Protein AF-A0A423XPS7-F1 (afdb_monomer_lite)

Secondary structure (DSSP, 8-state):
-HHHHHHHHHHHHHSS-HHHHHHHHS-HHHHHHHHHHHHHHHHHHHHHHHHHHHHHHHHHH---HHHHHHHHHHHHHH-

Structure (mmCIF, N/CA/C/O backbone):
data_AF-A0A423XPS7-F1
#
_entry.id   AF-A0A423XPS7-F1
#
loop_
_atom_site.group_PDB
_atom_site.id
_atom_site.type_symbol
_atom_site.label_atom_id
_atom_site.label_alt_id
_atom_site.label_comp_id
_atom_site.label_asym_id
_atom_site.label_entity_id
_atom_site.label_seq_id
_atom_site.pdbx_PDB_ins_code
_atom_site.Cartn_x
_atom_site.Cartn_y
_atom_site.Cartn_z
_atom_site.occupancy
_atom_site.B_iso_or_equiv
_atom_site.auth_seq_id
_atom_site.auth_comp_id
_atom_site.auth_asym_id
_atom_site.auth_atom_id
_atom_site.pdbx_PDB_model_num
ATOM 1 N N . MET A 1 1 ? -9.023 13.896 -0.757 1.00 87.62 1 MET A N 1
ATOM 2 C CA . MET A 1 1 ? -8.317 14.391 0.450 1.00 87.62 1 MET A CA 1
ATOM 3 C C . MET A 1 1 ? -9.120 14.269 1.742 1.00 87.62 1 MET A C 1
ATOM 5 O O . MET A 1 1 ? -8.499 14.067 2.773 1.00 87.62 1 MET A O 1
ATOM 9 N N . LEU A 1 2 ? -10.462 14.305 1.719 1.00 96.38 2 LEU A N 1
ATOM 10 C CA . LEU A 1 2 ? -11.283 14.117 2.927 1.00 96.38 2 LEU A CA 1
ATOM 11 C C . LEU A 1 2 ? -10.936 12.833 3.704 1.00 96.38 2 LEU A C 1
ATOM 13 O O . LEU A 1 2 ? -10.622 12.905 4.886 1.00 96.38 2 LEU A O 1
ATOM 17 N N . ILE A 1 3 ? -10.932 11.678 3.030 1.00 94.62 3 ILE A N 1
ATOM 18 C CA . ILE A 1 3 ? -10.662 10.381 3.674 1.00 94.62 3 ILE A CA 1
ATOM 19 C C . ILE A 1 3 ? -9.245 10.319 4.257 1.00 94.62 3 ILE A C 1
ATOM 21 O O . ILE A 1 3 ? -9.081 9.891 5.388 1.00 94.62 3 ILE A O 1
ATOM 25 N N . GLN A 1 4 ? -8.239 10.837 3.544 1.00 95.62 4 GLN A N 1
ATOM 26 C CA . GLN A 1 4 ? -6.855 10.904 4.036 1.00 95.62 4 GLN A CA 1
ATOM 27 C C . GLN A 1 4 ? -6.739 11.744 5.316 1.00 95.62 4 GLN A C 1
ATOM 29 O O . GLN A 1 4 ? -6.090 11.336 6.276 1.00 95.62 4 GLN A O 1
ATOM 34 N N . VAL A 1 5 ? -7.436 12.885 5.374 1.00 97.25 5 VAL A N 1
ATOM 35 C CA . VAL A 1 5 ? -7.477 13.728 6.578 1.00 97.25 5 VAL A CA 1
ATOM 36 C C . VAL A 1 5 ? -8.181 13.016 7.734 1.00 97.25 5 VAL A C 1
ATOM 38 O O . VAL A 1 5 ? -7.723 13.111 8.869 1.00 97.25 5 VAL A O 1
ATOM 41 N N . LEU A 1 6 ? -9.276 12.298 7.476 1.00 96.75 6 LEU A N 1
ATOM 42 C CA . LEU A 1 6 ? -9.968 11.522 8.509 1.00 96.75 6 LEU A CA 1
ATOM 43 C C . LEU A 1 6 ? -9.098 10.371 9.033 1.00 96.75 6 LEU A C 1
ATOM 45 O O . LEU A 1 6 ? -9.006 10.207 10.247 1.00 96.75 6 LEU A O 1
ATOM 49 N N . SER A 1 7 ? -8.401 9.645 8.155 1.00 94.56 7 SER A N 1
ATOM 50 C CA . SER A 1 7 ? -7.444 8.598 8.539 1.00 94.56 7 SER A CA 1
ATOM 51 C C . SER A 1 7 ? -6.305 9.153 9.397 1.00 94.56 7 SER A C 1
ATOM 53 O O . SER A 1 7 ? -5.968 8.570 10.426 1.00 94.56 7 SER A O 1
ATOM 55 N N . ALA A 1 8 ? -5.757 10.316 9.030 1.00 95.88 8 ALA A N 1
ATOM 56 C CA . ALA A 1 8 ? -4.730 10.987 9.822 1.00 95.88 8 ALA A CA 1
ATOM 57 C C . ALA A 1 8 ? -5.264 11.430 11.196 1.00 95.88 8 ALA A C 1
ATOM 59 O O . ALA A 1 8 ? -4.631 11.171 12.218 1.00 95.88 8 ALA A O 1
ATOM 60 N N . LYS A 1 9 ? -6.454 12.047 11.245 1.00 96.62 9 LYS A N 1
ATOM 61 C CA . LYS A 1 9 ? -7.097 12.457 12.505 1.00 96.62 9 LYS A CA 1
ATOM 62 C C . LYS A 1 9 ? -7.390 11.270 13.418 1.00 96.62 9 LYS A C 1
ATOM 64 O O . LYS A 1 9 ? -7.182 11.392 14.618 1.00 96.62 9 LYS A O 1
ATOM 69 N N . LEU A 1 10 ? -7.839 10.140 12.869 1.00 96.12 10 LEU A N 1
ATOM 70 C CA . LEU A 1 10 ? -8.063 8.907 13.627 1.00 96.12 10 LEU A CA 1
ATOM 71 C C . LEU A 1 10 ? -6.768 8.438 14.303 1.00 96.12 10 LEU A C 1
ATOM 73 O O . LEU A 1 10 ? -6.771 8.182 15.507 1.00 96.12 10 LEU A O 1
ATOM 77 N N . GLY A 1 11 ? -5.668 8.385 13.545 1.00 95.94 11 GLY A N 1
ATOM 78 C CA . GLY A 1 11 ? -4.353 8.008 14.066 1.00 95.94 11 GLY A CA 1
ATOM 79 C C . GLY A 1 11 ? -3.864 8.949 15.165 1.00 95.94 11 GLY A C 1
ATOM 80 O O . GLY A 1 11 ? -3.461 8.495 16.231 1.00 95.94 11 GLY A O 1
ATOM 81 N N . ILE A 1 12 ? -3.980 10.261 14.947 1.00 96.56 12 ILE A N 1
ATOM 82 C CA . ILE A 1 12 ? -3.563 11.284 15.918 1.00 96.56 12 ILE A CA 1
ATOM 83 C C . ILE A 1 12 ? -4.421 11.242 17.191 1.00 96.56 12 ILE A C 1
ATOM 85 O O . ILE A 1 12 ? -3.889 11.347 18.291 1.00 96.56 12 ILE A O 1
ATOM 89 N N . ALA A 1 13 ? -5.742 11.094 17.061 1.00 97.12 13 ALA A N 1
ATOM 90 C CA . ALA A 1 13 ? -6.662 11.154 18.197 1.00 97.12 13 ALA A CA 1
ATOM 91 C C . ALA A 1 13 ? -6.667 9.871 19.040 1.00 97.12 13 ALA A C 1
ATOM 93 O O . ALA A 1 13 ? -6.906 9.936 20.243 1.00 97.12 13 ALA A O 1
ATOM 94 N N . THR A 1 14 ? -6.441 8.709 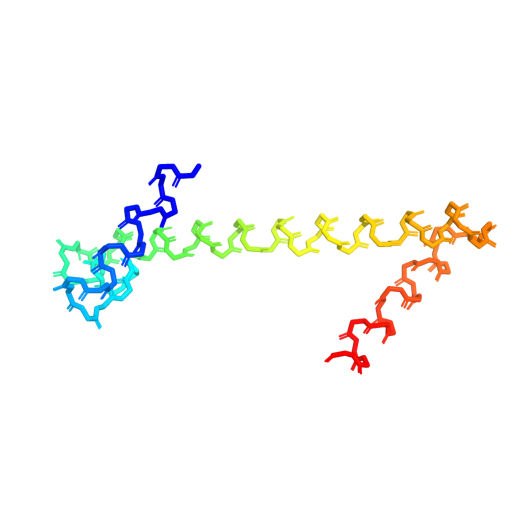18.418 1.00 95.31 14 THR A N 1
ATOM 95 C CA . THR A 1 14 ? -6.554 7.406 19.097 1.00 95.31 14 THR A CA 1
ATOM 96 C C . THR A 1 14 ? -5.216 6.723 19.369 1.00 95.31 14 THR A C 1
ATOM 98 O O . THR A 1 14 ? -5.177 5.762 20.135 1.00 95.31 14 THR A O 1
ATOM 101 N N . GLY A 1 15 ? -4.131 7.180 18.737 1.00 95.38 15 GLY A N 1
ATOM 102 C CA . GLY A 1 15 ? -2.817 6.536 18.799 1.00 95.38 15 GLY A CA 1
ATOM 103 C C . GLY A 1 15 ? -2.738 5.183 18.081 1.00 95.38 15 GLY A C 1
ATOM 104 O O . GLY A 1 15 ? -1.730 4.498 18.213 1.00 95.38 15 GLY A O 1
ATOM 105 N N . LYS A 1 16 ? -3.783 4.789 17.342 1.00 95.06 16 LYS A N 1
ATOM 106 C CA . LYS A 1 16 ? -3.891 3.505 16.634 1.00 95.06 16 LYS A CA 1
ATOM 107 C C . LYS A 1 16 ? -4.199 3.715 15.159 1.00 95.06 16 LYS A C 1
ATOM 109 O O . LYS A 1 16 ? -4.896 4.663 14.786 1.00 95.06 16 LYS A O 1
ATOM 114 N N . ASN A 1 17 ? -3.725 2.808 14.314 1.00 94.88 17 ASN A N 1
ATOM 115 C CA . ASN A 1 17 ? -4.087 2.801 12.901 1.00 94.88 17 ASN A CA 1
ATOM 116 C C . ASN A 1 17 ? -5.501 2.219 12.685 1.00 94.88 17 ASN A C 1
ATOM 118 O O . ASN A 1 17 ? -6.105 1.620 13.577 1.00 94.88 17 ASN A O 1
ATOM 122 N N . LEU A 1 18 ? -6.053 2.397 11.480 1.00 94.44 18 LEU A N 1
ATOM 123 C CA . LEU A 1 18 ? -7.412 1.945 11.164 1.00 94.44 18 LEU A CA 1
ATOM 124 C C . LEU A 1 18 ? -7.582 0.419 11.295 1.00 94.44 18 LEU A C 1
ATOM 126 O O . LEU A 1 18 ? -8.638 -0.033 11.730 1.00 94.44 18 LEU A O 1
ATOM 130 N N . ALA A 1 19 ? -6.564 -0.376 10.956 1.00 94.88 19 ALA A N 1
ATOM 131 C CA . ALA A 1 19 ? -6.638 -1.834 11.052 1.00 94.88 19 ALA A CA 1
ATOM 132 C C . ALA A 1 19 ? -6.704 -2.308 12.514 1.00 94.88 19 ALA A C 1
ATOM 134 O O . ALA 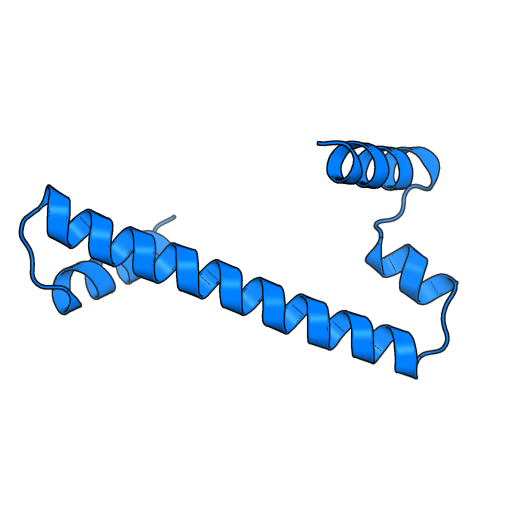A 1 19 ? -7.471 -3.216 12.836 1.00 94.88 19 ALA A O 1
ATOM 135 N N . GLU A 1 20 ? -5.964 -1.658 13.414 1.00 95.44 20 GLU A N 1
ATOM 136 C CA . GLU A 1 20 ? -6.044 -1.893 14.860 1.00 95.44 20 GLU A CA 1
ATOM 137 C C . GLU A 1 20 ? -7.422 -1.513 15.408 1.00 95.44 20 GLU A C 1
ATOM 139 O O . GLU A 1 20 ? -8.033 -2.293 16.135 1.00 95.44 20 GLU A O 1
ATOM 144 N N . GLN A 1 21 ? -7.963 -0.368 14.982 1.00 96.19 21 GLN A N 1
ATOM 145 C CA . GLN A 1 21 ? -9.318 0.049 15.352 1.00 96.19 21 GLN A CA 1
ATOM 146 C C . GLN A 1 21 ? -10.376 -0.963 14.894 1.00 96.19 21 GLN A C 1
ATOM 148 O O . GLN A 1 21 ? -11.271 -1.308 15.668 1.00 96.19 21 GLN A O 1
ATOM 153 N N . ILE A 1 22 ? -10.261 -1.489 13.669 1.00 95.69 22 ILE A N 1
ATOM 154 C CA . ILE A 1 22 ? -11.150 -2.545 13.165 1.00 95.69 22 ILE A CA 1
ATOM 155 C C . ILE A 1 22 ? -11.017 -3.811 14.021 1.00 95.69 22 ILE A C 1
ATOM 157 O O . ILE A 1 22 ? -12.023 -4.418 14.385 1.00 95.69 22 ILE A O 1
ATOM 161 N N . ARG A 1 23 ? -9.792 -4.200 14.382 1.00 95.69 23 ARG A N 1
ATOM 162 C CA . ARG A 1 23 ? -9.547 -5.389 15.204 1.00 95.69 23 ARG A CA 1
ATOM 163 C C . ARG A 1 23 ? -10.124 -5.281 16.618 1.00 95.69 23 ARG A C 1
ATOM 165 O O . ARG A 1 23 ? -10.560 -6.299 17.150 1.00 95.69 23 ARG A O 1
ATOM 172 N N . ASP A 1 24 ? -10.142 -4.085 17.196 1.00 96.38 24 ASP A N 1
ATOM 173 C CA . ASP A 1 24 ? -10.666 -3.848 18.544 1.00 96.38 24 ASP A CA 1
ATOM 174 C C . ASP A 1 24 ? -12.205 -3.797 18.598 1.00 96.38 24 ASP A C 1
ATOM 176 O O . ASP A 1 24 ? -12.790 -4.138 19.625 1.00 96.38 24 ASP A O 1
ATOM 180 N N . HIS A 1 25 ? -12.868 -3.393 17.506 1.00 96.19 25 HIS A N 1
ATOM 181 C CA . HIS A 1 25 ? -14.321 -3.157 17.482 1.00 96.19 25 HIS A CA 1
ATOM 182 C C . HIS A 1 25 ? -15.138 -4.246 16.771 1.00 96.19 25 HIS A C 1
ATOM 184 O O . HIS A 1 25 ? -16.345 -4.339 16.999 1.00 96.19 25 HIS A O 1
ATOM 190 N N . TYR A 1 26 ? -14.523 -5.066 15.912 1.00 96.25 26 TYR A N 1
ATOM 191 C CA . TYR A 1 26 ? -15.233 -6.063 15.103 1.00 96.25 26 TYR A CA 1
ATOM 192 C C . TYR A 1 26 ? -14.893 -7.511 15.488 1.00 96.25 26 TYR A C 1
ATOM 194 O O . TYR A 1 26 ? -13.780 -7.813 15.924 1.00 96.25 26 TYR A O 1
ATOM 202 N N . PRO A 1 27 ? -15.831 -8.458 15.286 1.00 96.56 27 PRO A N 1
ATOM 203 C CA . PRO A 1 27 ? -15.570 -9.871 15.521 1.00 96.56 27 PRO A CA 1
ATOM 204 C C . PRO A 1 27 ? -14.541 -10.423 14.520 1.00 96.56 27 PRO A C 1
ATOM 206 O O . PRO A 1 27 ? -14.477 -10.009 13.362 1.00 96.56 27 PRO A O 1
ATOM 209 N N . ARG A 1 28 ? -13.766 -11.426 14.953 1.00 94.44 28 ARG A N 1
ATOM 210 C CA . ARG A 1 28 ? -12.634 -12.004 14.199 1.00 94.44 28 ARG A CA 1
ATOM 211 C C . ARG A 1 28 ? -12.910 -12.331 12.718 1.00 94.44 28 ARG A C 1
ATOM 213 O O . ARG A 1 28 ? -12.033 -12.029 11.912 1.00 94.44 28 ARG A O 1
ATOM 220 N N . PRO A 1 29 ? -14.061 -12.912 12.317 1.00 96.44 29 PRO A N 1
ATOM 221 C CA . PRO A 1 29 ? -14.318 -13.207 10.904 1.00 96.44 29 PRO A CA 1
ATOM 222 C C . PRO A 1 29 ? -14.338 -11.955 10.017 1.00 96.44 29 PRO A C 1
ATOM 224 O O . PRO A 1 29 ? -13.838 -11.982 8.897 1.00 96.44 29 PRO A O 1
ATOM 227 N N . VAL A 1 30 ? -14.866 -10.841 10.534 1.00 96.81 30 VAL A N 1
ATOM 228 C CA . VAL A 1 30 ? -14.949 -9.565 9.806 1.00 96.81 30 VAL A CA 1
ATOM 229 C C . VAL A 1 30 ? -13.563 -8.945 9.648 1.00 96.81 30 VAL A C 1
ATOM 231 O O . VAL A 1 30 ? -13.227 -8.446 8.579 1.00 96.81 30 VAL A O 1
ATOM 234 N N . VAL A 1 31 ? -12.725 -9.035 10.684 1.00 97.12 31 VAL A N 1
ATOM 235 C CA . VAL A 1 31 ? -11.333 -8.562 10.632 1.00 97.12 31 VAL A CA 1
ATOM 236 C C . VAL A 1 31 ? -10.546 -9.299 9.544 1.00 97.12 31 VAL A C 1
ATOM 238 O O . VAL A 1 31 ? -9.851 -8.663 8.756 1.00 97.12 31 VAL A O 1
ATOM 241 N N . TRP A 1 32 ? -10.698 -10.624 9.455 1.00 97.56 32 TRP A N 1
ATOM 242 C CA . TRP A 1 32 ? -10.070 -11.421 8.396 1.00 97.56 32 TRP A CA 1
ATOM 243 C C . TRP A 1 32 ? -10.564 -11.042 7.002 1.00 97.56 32 TRP A C 1
ATOM 245 O O . TRP A 1 32 ? -9.755 -10.931 6.086 1.00 97.56 32 TRP A O 1
ATOM 255 N N . PHE A 1 33 ? -11.865 -10.793 6.843 1.00 97.62 33 PHE A N 1
ATOM 256 C CA . PHE A 1 33 ? -12.409 -10.310 5.575 1.00 97.62 33 PHE A CA 1
ATOM 257 C C . PHE A 1 33 ? -11.776 -8.976 5.152 1.00 97.62 33 PHE A C 1
ATOM 259 O O . PHE A 1 33 ? -11.302 -8.855 4.022 1.00 97.62 33 PHE A O 1
ATOM 266 N N . TYR A 1 34 ? -11.705 -7.998 6.063 1.00 96.56 34 TYR A N 1
ATOM 267 C CA . TYR A 1 34 ? -11.052 -6.715 5.786 1.00 96.56 34 TYR A CA 1
ATOM 268 C C . TYR A 1 34 ? -9.571 -6.871 5.450 1.00 96.56 34 TYR A C 1
ATOM 270 O O . TYR A 1 34 ? -9.087 -6.195 4.546 1.00 96.56 34 TYR A O 1
ATOM 278 N N . TRP A 1 35 ? -8.864 -7.764 6.144 1.00 96.44 35 TRP A N 1
ATOM 279 C CA . TRP A 1 35 ? -7.457 -8.036 5.869 1.00 96.44 35 TRP A CA 1
ATOM 280 C C . TRP A 1 35 ? -7.253 -8.604 4.460 1.00 96.44 35 TRP A C 1
ATOM 282 O O . TRP A 1 35 ? -6.476 -8.043 3.694 1.00 96.44 35 TRP A O 1
ATOM 292 N N . VAL A 1 36 ? -8.013 -9.637 4.073 1.00 97.81 36 VAL A N 1
ATOM 293 C CA . VAL A 1 36 ? -7.927 -10.220 2.719 1.00 97.81 36 VAL A CA 1
ATOM 294 C C . VAL A 1 36 ? -8.240 -9.172 1.653 1.00 97.81 36 VAL A C 1
ATOM 296 O O . VAL A 1 36 ? -7.556 -9.092 0.636 1.00 97.81 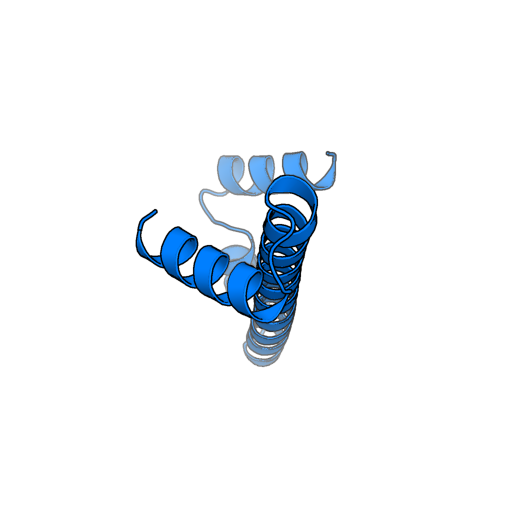36 VAL A O 1
ATOM 299 N N . HIS A 1 37 ? -9.263 -8.349 1.879 1.00 97.75 37 HIS A N 1
ATOM 300 C CA . HIS A 1 37 ? -9.624 -7.295 0.939 1.00 97.75 37 HIS A CA 1
ATOM 301 C C . HIS A 1 37 ? -8.508 -6.253 0.775 1.00 97.75 37 HIS A C 1
ATOM 303 O O . HIS A 1 37 ? -8.182 -5.880 -0.352 1.00 97.75 37 HIS A O 1
ATOM 309 N N . ALA A 1 38 ? -7.905 -5.813 1.883 1.00 96.06 38 ALA A N 1
ATOM 310 C CA . ALA A 1 38 ? -6.791 -4.871 1.863 1.00 96.06 38 ALA A CA 1
ATOM 311 C C . ALA A 1 38 ? -5.571 -5.448 1.128 1.00 96.06 38 ALA A C 1
ATOM 313 O O . ALA A 1 38 ? -4.984 -4.752 0.303 1.00 96.06 38 ALA A O 1
ATOM 314 N N . GLU A 1 39 ? -5.249 -6.721 1.362 1.00 97.12 39 GLU A N 1
ATOM 315 C CA . GLU A 1 39 ? -4.140 -7.416 0.701 1.00 97.12 39 GLU A CA 1
ATOM 316 C C . GLU A 1 39 ? -4.332 -7.474 -0.823 1.00 97.12 39 GLU A C 1
ATOM 318 O O . GLU A 1 39 ? -3.420 -7.175 -1.593 1.00 97.12 39 GLU A O 1
ATOM 323 N N . ILE A 1 40 ? -5.551 -7.788 -1.281 1.00 97.75 40 ILE A N 1
ATOM 324 C CA . ILE A 1 40 ? -5.882 -7.814 -2.713 1.00 97.75 40 ILE A CA 1
ATOM 325 C C . ILE A 1 40 ? -5.696 -6.429 -3.346 1.00 97.75 40 ILE A C 1
ATOM 327 O O . ILE A 1 40 ? -5.167 -6.326 -4.454 1.00 97.75 40 ILE A O 1
ATOM 331 N N . ILE A 1 41 ? -6.113 -5.363 -2.658 1.00 97.06 41 ILE A N 1
ATOM 332 C CA . ILE A 1 41 ? -5.959 -3.988 -3.157 1.00 97.06 41 ILE A CA 1
ATOM 333 C C . ILE A 1 41 ? -4.484 -3.572 -3.195 1.00 97.06 41 ILE A C 1
ATOM 335 O O . ILE A 1 41 ? -4.063 -2.930 -4.161 1.00 97.06 41 ILE A O 1
ATOM 339 N N . ALA A 1 42 ? -3.704 -3.936 -2.176 1.00 96.19 42 ALA A N 1
ATOM 340 C CA . ALA A 1 42 ? -2.270 -3.664 -2.135 1.00 96.19 42 ALA A CA 1
ATOM 341 C C . ALA A 1 42 ? -1.562 -4.318 -3.333 1.00 96.19 42 ALA A C 1
ATOM 343 O O . ALA A 1 42 ? -0.946 -3.616 -4.130 1.00 96.19 42 ALA A O 1
ATOM 344 N N . MET A 1 43 ? -1.788 -5.617 -3.563 1.00 96.25 43 MET A N 1
ATOM 345 C CA . MET A 1 43 ? -1.230 -6.330 -4.721 1.00 96.25 43 MET A CA 1
ATOM 346 C C . MET A 1 43 ? -1.667 -5.731 -6.066 1.00 96.25 43 MET A C 1
ATOM 348 O O . MET A 1 43 ? -0.881 -5.676 -7.012 1.00 96.25 43 MET A O 1
ATOM 352 N N . ALA A 1 44 ? -2.919 -5.276 -6.178 1.00 96.69 44 ALA A N 1
ATOM 353 C CA . ALA A 1 44 ? -3.404 -4.623 -7.393 1.00 96.69 44 ALA A CA 1
ATOM 354 C C . ALA A 1 44 ? -2.683 -3.291 -7.664 1.00 96.69 44 ALA A C 1
ATOM 356 O O . ALA A 1 44 ? -2.437 -2.950 -8.824 1.00 96.69 44 ALA A O 1
ATOM 357 N N . THR A 1 45 ? -2.339 -2.555 -6.605 1.00 96.25 45 THR A N 1
ATOM 358 C CA . THR A 1 45 ? -1.601 -1.288 -6.698 1.00 96.25 45 THR A CA 1
ATOM 359 C C . THR A 1 45 ? -0.157 -1.547 -7.121 1.00 96.25 45 THR A C 1
ATOM 361 O O . THR A 1 45 ? 0.278 -0.972 -8.117 1.00 96.25 45 THR A O 1
ATOM 364 N N . ASP A 1 46 ? 0.526 -2.497 -6.475 1.00 94.00 46 ASP A N 1
ATOM 365 C CA . ASP A 1 46 ? 1.890 -2.911 -6.836 1.00 94.00 46 ASP A CA 1
ATOM 366 C C . ASP A 1 46 ? 1.974 -3.362 -8.304 1.00 94.00 46 ASP A C 1
ATOM 368 O O . ASP A 1 46 ? 2.892 -2.991 -9.040 1.00 94.00 46 ASP A O 1
ATOM 372 N N . LEU A 1 47 ? 0.976 -4.120 -8.778 1.00 93.38 47 LEU A N 1
ATOM 373 C CA . LEU A 1 47 ? 0.904 -4.550 -10.174 1.00 93.38 47 LEU A CA 1
ATOM 374 C C . LEU A 1 47 ? 0.768 -3.361 -11.137 1.00 93.38 47 LEU A C 1
ATOM 376 O O . LEU A 1 47 ? 1.407 -3.342 -12.193 1.00 93.38 47 LEU A O 1
ATOM 380 N N . ALA A 1 48 ? -0.062 -2.374 -10.794 1.00 95.56 48 ALA A N 1
ATOM 381 C CA . ALA A 1 48 ? -0.242 -1.178 -11.609 1.00 95.56 48 ALA A CA 1
ATOM 382 C C . ALA A 1 48 ? 1.041 -0.335 -11.668 1.00 95.56 48 ALA A C 1
ATOM 384 O O . ALA A 1 48 ? 1.422 0.117 -12.752 1.00 95.56 48 ALA A O 1
ATOM 385 N N . GLU A 1 49 ? 1.733 -0.170 -10.539 1.00 93.81 49 GLU A N 1
ATOM 386 C CA . GLU A 1 49 ? 3.024 0.522 -10.469 1.00 93.81 49 GLU A CA 1
ATOM 387 C C . GLU A 1 49 ? 4.088 -0.192 -11.313 1.00 93.81 49 GLU A C 1
ATOM 389 O O . GLU A 1 49 ? 4.763 0.442 -12.132 1.00 93.81 49 GLU A O 1
ATOM 394 N N . PHE A 1 50 ? 4.175 -1.522 -11.204 1.00 94.12 50 PHE A N 1
ATOM 395 C CA . PHE A 1 50 ? 5.125 -2.332 -11.966 1.00 94.12 50 PHE A CA 1
ATOM 396 C C . PHE A 1 50 ? 4.897 -2.227 -13.482 1.00 94.12 50 PHE A C 1
ATOM 398 O O . PHE A 1 50 ? 5.829 -1.975 -14.253 1.00 94.12 50 PHE A O 1
ATOM 405 N N . ILE A 1 51 ? 3.646 -2.377 -13.931 1.00 93.81 51 ILE A N 1
ATOM 406 C CA . ILE A 1 51 ? 3.292 -2.271 -15.354 1.00 93.81 51 ILE A CA 1
ATOM 407 C C . ILE A 1 51 ? 3.527 -0.845 -15.862 1.00 93.81 51 ILE A C 1
ATOM 409 O O . ILE A 1 51 ? 4.075 -0.663 -16.953 1.00 93.81 51 ILE A O 1
ATOM 413 N N . GLY A 1 52 ? 3.145 0.165 -15.076 1.00 94.94 52 GLY A N 1
ATOM 414 C CA . GLY A 1 52 ? 3.353 1.570 -15.411 1.00 94.94 52 GLY A CA 1
ATOM 415 C C . GLY A 1 52 ? 4.830 1.891 -15.635 1.00 94.94 52 GLY A C 1
ATOM 416 O O . GLY A 1 52 ? 5.181 2.487 -16.656 1.00 94.94 52 GLY A O 1
ATOM 417 N N . ALA A 1 53 ? 5.705 1.421 -14.745 1.00 94.00 53 ALA A N 1
ATOM 418 C CA . ALA A 1 53 ? 7.149 1.578 -14.885 1.00 94.00 53 ALA A CA 1
ATOM 419 C C . ALA A 1 53 ? 7.700 0.847 -16.123 1.00 94.00 53 ALA A C 1
ATOM 421 O O . ALA A 1 53 ? 8.459 1.437 -16.896 1.00 94.00 53 ALA A O 1
ATOM 422 N N . ALA A 1 54 ? 7.279 -0.399 -16.368 1.00 94.62 54 ALA A N 1
ATOM 423 C CA . ALA A 1 54 ? 7.736 -1.178 -17.522 1.00 94.62 54 ALA A CA 1
ATOM 424 C C . ALA A 1 54 ? 7.353 -0.513 -18.858 1.00 94.62 54 ALA A C 1
ATOM 426 O O . ALA A 1 54 ? 8.158 -0.446 -19.794 1.00 94.62 54 ALA A O 1
ATOM 427 N N . ILE A 1 55 ? 6.131 0.023 -18.941 1.00 95.69 55 ILE A N 1
ATOM 428 C CA . ILE A 1 55 ? 5.666 0.800 -20.095 1.00 95.69 55 ILE A CA 1
ATOM 429 C C . ILE A 1 55 ? 6.436 2.121 -20.196 1.00 95.69 55 ILE A C 1
ATOM 431 O O . ILE A 1 55 ? 6.845 2.493 -21.296 1.00 95.69 55 ILE A O 1
ATOM 435 N N . GLY A 1 56 ? 6.688 2.802 -19.075 1.00 95.50 56 GLY A N 1
ATOM 436 C CA . GLY A 1 56 ? 7.496 4.020 -19.022 1.00 95.50 56 GLY A CA 1
ATOM 437 C C . GLY A 1 56 ? 8.888 3.823 -19.628 1.00 95.50 56 GLY A C 1
ATOM 438 O O . GLY A 1 56 ? 9.279 4.578 -20.520 1.00 95.50 56 GLY A O 1
ATOM 439 N N . PHE A 1 57 ? 9.596 2.757 -19.243 1.00 94.44 57 PHE A N 1
ATOM 440 C CA . PHE A 1 57 ? 10.892 2.411 -19.838 1.00 94.44 57 PHE A CA 1
ATOM 441 C C . PHE A 1 57 ? 10.792 2.131 -21.336 1.00 94.44 57 PHE A C 1
ATOM 443 O O . PHE A 1 57 ? 11.617 2.625 -22.105 1.00 94.44 57 PHE A O 1
ATOM 450 N N . LYS A 1 58 ? 9.765 1.395 -21.776 1.00 93.94 58 LYS A N 1
ATOM 451 C CA . LYS A 1 58 ? 9.517 1.156 -23.205 1.00 93.94 58 LYS A CA 1
ATOM 452 C C . LYS A 1 58 ? 9.311 2.458 -23.985 1.00 93.94 58 LYS A C 1
ATOM 454 O O . LYS A 1 58 ? 9.811 2.570 -25.100 1.00 93.94 58 LYS A O 1
ATOM 459 N N . LEU A 1 59 ? 8.587 3.429 -23.429 1.00 95.25 59 LEU A N 1
ATOM 460 C CA . LEU A 1 59 ? 8.319 4.705 -24.101 1.00 95.25 59 LEU A CA 1
ATOM 461 C C . LEU A 1 59 ? 9.546 5.622 -24.138 1.00 95.25 59 LEU A C 1
ATOM 463 O O . LEU A 1 59 ? 9.792 6.249 -25.163 1.00 95.25 59 LEU A O 1
ATOM 467 N N . ILE A 1 60 ? 10.310 5.693 -23.046 1.00 95.88 60 ILE A N 1
ATOM 468 C CA . ILE A 1 60 ? 11.452 6.612 -22.923 1.00 95.88 60 ILE A CA 1
ATOM 469 C C . ILE A 1 60 ? 12.694 6.060 -23.633 1.00 95.88 60 ILE A C 1
ATOM 471 O O . ILE A 1 60 ? 13.385 6.800 -24.328 1.00 95.88 60 ILE A O 1
ATOM 475 N N . LEU A 1 61 ? 12.987 4.768 -23.463 1.00 93.25 61 LEU A N 1
ATOM 476 C CA . LEU A 1 61 ? 14.205 4.132 -23.982 1.00 93.25 61 LEU A CA 1
ATOM 477 C C . LEU A 1 61 ? 13.979 3.393 -25.309 1.00 93.25 61 LEU A C 1
ATOM 479 O O . LEU A 1 61 ? 14.936 2.909 -25.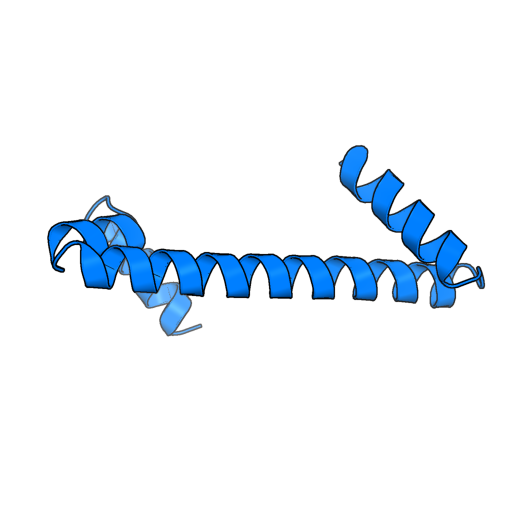908 1.00 93.25 61 LEU A O 1
ATOM 483 N N . GLY A 1 62 ? 12.726 3.255 -25.754 1.00 91.75 62 GLY A N 1
ATOM 484 C CA . GLY A 1 62 ? 12.380 2.515 -26.971 1.00 91.75 62 GLY A CA 1
ATOM 485 C C . GLY A 1 62 ? 12.601 1.000 -26.876 1.00 91.75 62 GLY A C 1
ATOM 486 O O . GLY A 1 62 ? 12.611 0.317 -27.898 1.00 91.75 62 GLY A O 1
ATOM 487 N N . VAL A 1 63 ? 12.798 0.458 -25.669 1.00 93.38 63 VAL A N 1
ATOM 488 C CA . VAL A 1 63 ? 13.062 -0.972 -25.439 1.00 93.38 63 VAL A CA 1
ATOM 489 C C . VAL A 1 63 ? 11.796 -1.825 -25.564 1.00 93.38 63 VAL A C 1
ATOM 491 O O . VAL A 1 63 ? 10.668 -1.336 -25.475 1.00 93.38 63 VAL A O 1
ATOM 494 N N . SER A 1 64 ? 11.963 -3.137 -25.744 1.00 94.81 64 SER A N 1
ATOM 495 C CA . SER A 1 64 ? 10.827 -4.070 -25.707 1.00 94.81 64 SER A CA 1
ATOM 496 C C . SER A 1 64 ? 10.159 -4.092 -24.325 1.00 94.81 64 SER A C 1
ATOM 498 O O . SER A 1 64 ? 10.786 -3.790 -23.311 1.00 94.81 64 SER A O 1
ATOM 500 N N . LEU A 1 65 ? 8.886 -4.501 -24.258 1.00 92.12 65 LEU A N 1
ATOM 501 C CA . LEU A 1 65 ? 8.153 -4.566 -22.986 1.00 92.12 65 LEU A CA 1
ATOM 502 C C . LEU A 1 65 ? 8.814 -5.528 -21.986 1.00 92.12 65 LEU A C 1
ATOM 504 O O . LEU A 1 65 ? 8.848 -5.240 -20.797 1.00 92.12 65 LEU A O 1
ATOM 508 N N . LEU A 1 66 ? 9.381 -6.636 -22.473 1.00 93.50 66 LEU A N 1
ATOM 509 C CA . LEU A 1 66 ? 10.096 -7.595 -21.633 1.00 93.50 66 LEU A CA 1
ATOM 510 C C . LEU A 1 66 ? 11.361 -6.972 -21.028 1.00 93.50 66 LEU A C 1
ATOM 512 O O . LEU A 1 66 ? 11.600 -7.115 -19.835 1.00 93.50 66 LEU A O 1
ATOM 516 N N . GLN A 1 67 ? 12.138 -6.234 -21.827 1.00 92.75 67 GLN A N 1
ATOM 517 C CA . GLN A 1 67 ? 13.301 -5.493 -21.330 1.00 92.75 67 GLN A CA 1
ATOM 518 C C . GLN A 1 67 ? 12.886 -4.404 -20.334 1.00 92.75 67 GLN A C 1
ATOM 520 O O . GLN A 1 67 ? 13.525 -4.267 -19.297 1.00 92.75 67 GLN A O 1
ATOM 525 N N . GLY A 1 68 ? 11.797 -3.679 -20.609 1.00 92.56 68 GLY A N 1
ATOM 526 C CA . GLY A 1 68 ? 11.226 -2.699 -19.683 1.00 92.56 68 GLY A CA 1
ATOM 527 C C . GLY A 1 68 ? 10.821 -3.324 -18.346 1.00 92.56 68 GLY A C 1
ATOM 528 O O . GLY A 1 68 ? 11.181 -2.796 -17.303 1.00 92.56 68 GLY A O 1
ATOM 529 N N . ALA A 1 69 ? 10.161 -4.485 -18.362 1.00 92.94 69 ALA A N 1
ATOM 530 C CA . ALA A 1 69 ? 9.780 -5.212 -17.150 1.00 92.94 69 ALA A CA 1
ATOM 531 C C . ALA A 1 69 ? 10.993 -5.722 -16.354 1.00 92.94 69 ALA A C 1
ATOM 533 O O . ALA A 1 69 ? 11.003 -5.634 -15.127 1.00 92.94 69 ALA A O 1
ATOM 534 N N . VAL A 1 70 ? 12.036 -6.216 -17.031 1.00 94.19 70 V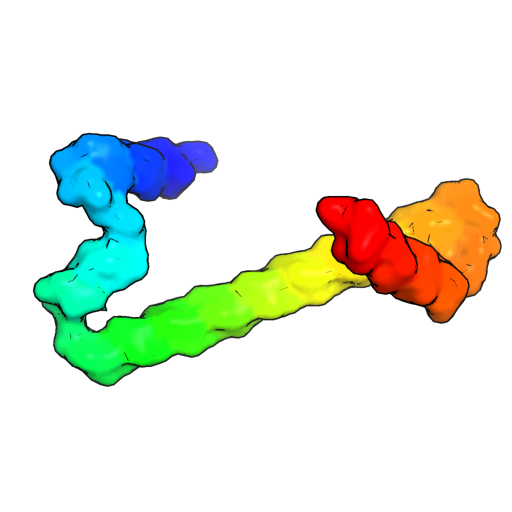AL A N 1
ATOM 535 C CA . VAL A 1 70 ? 13.292 -6.616 -16.373 1.00 94.19 70 VAL A CA 1
ATOM 536 C C . VAL A 1 70 ? 13.973 -5.410 -15.722 1.00 94.19 70 VAL A C 1
ATOM 538 O O . VAL A 1 70 ? 14.407 -5.507 -14.578 1.00 94.19 70 VAL A O 1
ATOM 541 N N . LEU A 1 71 ? 14.026 -4.266 -16.413 1.00 92.69 71 LEU A N 1
ATOM 542 C CA . LEU A 1 71 ? 14.575 -3.025 -15.860 1.00 92.69 71 LEU A CA 1
ATOM 543 C C . LEU A 1 71 ? 13.777 -2.538 -14.647 1.00 92.69 71 LEU A C 1
ATOM 545 O O . LEU A 1 71 ? 14.387 -2.165 -13.649 1.00 92.69 71 LEU A O 1
ATOM 549 N N . THR A 1 72 ? 12.443 -2.595 -14.697 1.00 93.06 72 THR A N 1
ATOM 550 C CA . THR A 1 72 ? 11.587 -2.298 -13.540 1.00 93.06 72 THR A CA 1
ATOM 551 C C . THR A 1 72 ? 11.904 -3.213 -12.367 1.00 93.06 72 THR A C 1
ATOM 553 O O . THR A 1 72 ? 12.127 -2.713 -11.273 1.00 93.06 72 THR A O 1
ATOM 556 N N . GLY A 1 73 ? 12.002 -4.527 -12.588 1.00 92.12 73 GLY A N 1
ATOM 557 C CA . GLY A 1 73 ? 12.373 -5.469 -11.532 1.00 92.12 73 GLY A CA 1
ATOM 558 C C . GLY A 1 73 ? 13.730 -5.137 -10.908 1.00 92.12 73 GLY A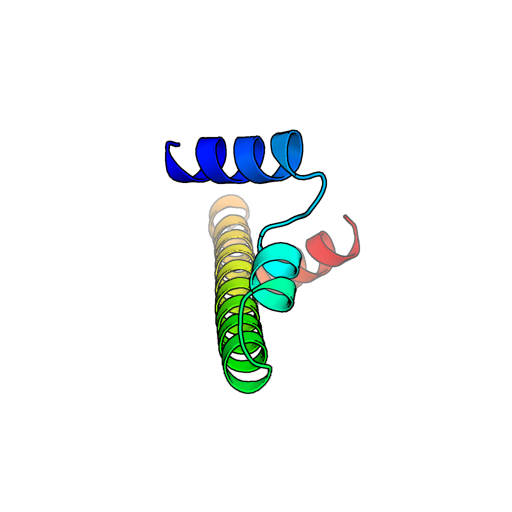 C 1
ATOM 559 O O . GLY A 1 73 ? 13.839 -5.051 -9.690 1.00 92.12 73 GLY A O 1
ATOM 560 N N . ILE A 1 74 ? 14.751 -4.876 -11.731 1.00 93.44 74 ILE A N 1
ATOM 561 C CA . ILE A 1 74 ? 16.079 -4.469 -11.248 1.00 93.44 74 ILE A CA 1
ATOM 562 C C . ILE A 1 74 ? 15.988 -3.177 -10.425 1.00 93.44 74 ILE A C 1
ATOM 564 O O . ILE A 1 74 ? 16.565 -3.108 -9.345 1.00 93.44 74 ILE A O 1
ATOM 568 N N . ALA A 1 75 ? 15.249 -2.172 -10.901 1.00 89.88 75 ALA A N 1
ATOM 569 C CA . ALA A 1 75 ? 15.074 -0.907 -10.192 1.00 89.88 75 ALA A CA 1
ATOM 570 C C . ALA A 1 75 ? 14.371 -1.091 -8.837 1.00 89.88 75 ALA A C 1
ATOM 572 O O . ALA A 1 75 ? 14.825 -0.521 -7.851 1.00 89.88 75 ALA A O 1
ATOM 573 N N . THR A 1 76 ? 13.327 -1.924 -8.767 1.00 90.62 76 THR A N 1
ATOM 574 C CA . THR A 1 76 ? 12.612 -2.243 -7.519 1.00 90.62 76 THR A CA 1
ATOM 575 C C . THR A 1 76 ? 13.491 -2.964 -6.496 1.00 90.62 76 THR A C 1
ATOM 577 O O . THR A 1 76 ? 13.289 -2.784 -5.306 1.00 90.62 76 THR A O 1
ATOM 580 N N . PHE A 1 77 ? 14.463 -3.778 -6.922 1.00 88.75 77 PHE A N 1
ATOM 581 C CA . PHE A 1 77 ? 15.395 -4.438 -5.995 1.00 88.75 77 PHE A CA 1
ATOM 582 C C . PHE A 1 77 ? 16.556 -3.542 -5.539 1.00 88.75 77 PHE A C 1
ATOM 584 O O . PHE A 1 77 ? 17.178 -3.832 -4.518 1.00 88.75 77 PHE A O 1
ATOM 591 N N . LEU A 1 78 ? 16.906 -2.518 -6.321 1.00 87.44 78 LEU A N 1
ATOM 592 C CA . LEU A 1 78 ? 18.024 -1.616 -6.024 1.00 87.44 78 LEU A CA 1
ATOM 593 C C . LEU A 1 78 ? 17.634 -0.424 -5.138 1.00 87.44 78 LEU A C 1
ATOM 595 O O . LEU A 1 78 ? 18.528 0.189 -4.552 1.00 87.44 78 LEU A O 1
ATOM 599 N N . ILE A 1 79 ? 16.347 -0.078 -5.091 1.00 75.19 79 ILE A N 1
ATOM 600 C CA . ILE A 1 79 ? 15.769 1.017 -4.296 1.00 75.19 79 ILE A CA 1
ATOM 601 C C . ILE A 1 79 ? 15.135 0.429 -3.038 1.00 75.19 79 ILE A C 1
ATOM 603 O O . ILE A 1 79 ? 15.396 0.987 -1.949 1.00 75.19 79 ILE A O 1
#

InterPro domains:
  IPR001046 NRAMP family [PF01566] (1-79)
  IPR001046 NRAMP family [PR00447] (34-60)
  IPR001046 NRAMP family [PR00447] (62-79)
  IPR001046 NRAMP family [PTHR11706] (1-78)

Sequence (79 aa):
MLIQVLSAKLGIATGKNLAEQIRDHYPRPVVWFYWVHAEIIAMATDLAEFIGAAIGFKLILGVSLLQGAVLTGIATFLI

Organism: NCBI:txid413503

Radius of gyration: 18.44 Å; chains: 1; bounding box: 34×28×46 Å

Foldseek 3Di:
DVVVVVQVCCCVVPVDGPLVVCVVPDDPVVSVVVVVVVVVVVVVVVVVVLQVQLVVCCVPVVDDSVVSSVVSVVVVVVD

pLDDT: mean 94.62, std 3.09, range [75.19, 97.81]